Protein AF-A0A1G7CSH9-F1 (afdb_monomer_lite)

Foldseek 3Di:
DAVLVQVVCCVVPPPFQWFWKFKDQPPDTFIKIWGDDDQWIFIGGPPDDDDPDPVRTDHPVRSCVVRVRIDIDGPDTHD

Secondary structure (DSSP, 8-state):
--HHHHHHHHHH-TT-SEEEEEEEETTEEEEEEEEEETTEEEEEETTS----SGGGEE-HHHHHHHTTT-EEEEEEEE-

Structure (mmCIF, N/CA/C/O backbone):
data_AF-A0A1G7CSH9-F1
#
_entry.id   AF-A0A1G7CSH9-F1
#
loop_
_atom_site.group_PDB
_atom_site.id
_atom_site.type_symbol
_atom_site.label_atom_id
_atom_site.label_alt_id
_atom_site.label_comp_id
_atom_site.label_asym_id
_atom_site.label_entity_id
_atom_site.label_seq_id
_atom_site.pdbx_PDB_ins_code
_atom_site.Cartn_x
_atom_site.Cartn_y
_atom_site.Cartn_z
_atom_site.occupancy
_atom_site.B_iso_or_equiv
_atom_site.auth_seq_id
_atom_site.auth_comp_id
_atom_site.auth_asym_id
_atom_site.auth_atom_id
_atom_site.pdbx_PDB_model_num
ATOM 1 N N . MET A 1 1 ? -7.191 3.547 9.677 1.00 93.88 1 MET A N 1
ATOM 2 C CA . MET A 1 1 ? -5.927 2.801 9.837 1.00 93.88 1 MET A CA 1
ATOM 3 C C . MET A 1 1 ? -4.782 3.658 9.321 1.00 93.88 1 MET A C 1
ATOM 5 O O . MET A 1 1 ? -4.974 4.395 8.357 1.00 93.88 1 MET A O 1
ATOM 9 N N . LYS A 1 2 ? -3.617 3.607 9.960 1.00 96.31 2 LYS A N 1
ATOM 10 C CA . LYS A 1 2 ? -2.370 4.171 9.434 1.00 96.31 2 LYS A CA 1
ATOM 11 C C . LYS A 1 2 ? -1.773 3.234 8.391 1.00 96.31 2 LYS A C 1
ATOM 13 O O . LYS A 1 2 ? -2.035 2.034 8.415 1.00 96.31 2 LYS A O 1
ATOM 18 N N . ILE A 1 3 ? -0.950 3.772 7.490 1.00 96.50 3 ILE A N 1
ATOM 19 C CA . ILE A 1 3 ? -0.344 2.968 6.421 1.00 96.50 3 ILE A CA 1
ATOM 20 C C . ILE A 1 3 ? 0.489 1.797 6.966 1.00 96.50 3 ILE A C 1
ATOM 22 O O . ILE A 1 3 ? 0.498 0.722 6.375 1.00 96.50 3 ILE A O 1
ATOM 26 N N . GLN A 1 4 ? 1.118 1.978 8.133 1.00 96.81 4 GLN A N 1
ATOM 27 C CA . GLN A 1 4 ? 1.866 0.929 8.816 1.00 96.81 4 GLN A CA 1
ATOM 28 C C . GLN A 1 4 ? 1.007 -0.317 9.063 1.00 96.81 4 GLN A C 1
ATOM 30 O O . GLN A 1 4 ? 1.429 -1.418 8.721 1.00 96.81 4 GLN A O 1
ATOM 35 N N . GLU A 1 5 ? -0.203 -0.132 9.597 1.00 96.69 5 GLU A N 1
ATOM 36 C CA . GLU A 1 5 ? -1.131 -1.226 9.907 1.00 96.69 5 GLU A CA 1
ATOM 37 C C . GLU A 1 5 ? -1.580 -1.948 8.630 1.00 96.69 5 GLU A C 1
ATOM 39 O O . GLU A 1 5 ? -1.717 -3.168 8.613 1.00 96.69 5 GLU A O 1
ATOM 44 N N . ILE A 1 6 ? -1.785 -1.199 7.540 1.00 96.44 6 ILE A N 1
ATOM 45 C CA . ILE A 1 6 ? -2.159 -1.760 6.235 1.00 96.44 6 ILE A CA 1
ATOM 46 C C . ILE A 1 6 ? -1.031 -2.633 5.675 1.00 96.44 6 ILE A C 1
ATOM 48 O O . ILE A 1 6 ? -1.287 -3.746 5.220 1.00 96.44 6 ILE A O 1
ATOM 52 N N . ILE A 1 7 ? 0.211 -2.141 5.719 1.00 95.69 7 ILE A N 1
ATOM 53 C CA . ILE A 1 7 ? 1.389 -2.882 5.251 1.00 95.69 7 ILE A CA 1
ATOM 54 C C . ILE A 1 7 ? 1.595 -4.144 6.093 1.00 95.69 7 ILE A C 1
ATOM 56 O O . ILE A 1 7 ? 1.784 -5.221 5.542 1.00 95.69 7 ILE A O 1
ATOM 60 N N . GLU A 1 8 ? 1.501 -4.040 7.419 1.00 95.12 8 GLU A N 1
ATOM 61 C CA . GLU A 1 8 ? 1.631 -5.191 8.323 1.00 95.12 8 GLU A CA 1
ATOM 62 C C . GLU A 1 8 ? 0.537 -6.238 8.091 1.00 95.12 8 GLU A C 1
ATOM 64 O O . GLU A 1 8 ? 0.807 -7.442 8.122 1.00 95.12 8 GLU A O 1
ATOM 69 N N . LYS A 1 9 ? -0.689 -5.799 7.789 1.00 94.62 9 LYS A N 1
ATOM 70 C CA . LYS A 1 9 ? -1.768 -6.697 7.376 1.00 94.62 9 LYS A CA 1
ATOM 71 C C . LYS A 1 9 ? -1.447 -7.394 6.052 1.00 94.62 9 LYS A C 1
ATOM 73 O O . LYS A 1 9 ? -1.604 -8.606 5.966 1.00 94.62 9 LYS A O 1
ATOM 78 N N . LEU A 1 10 ? -0.959 -6.664 5.047 1.00 93.75 10 LEU A N 1
ATOM 79 C CA . LEU A 1 10 ? -0.588 -7.240 3.748 1.00 93.75 10 LEU A CA 1
ATOM 80 C C . LEU A 1 10 ? 0.591 -8.220 3.859 1.00 93.75 10 LEU A C 1
ATOM 82 O O . LEU A 1 10 ? 0.651 -9.212 3.141 1.00 93.75 10 LEU A O 1
ATOM 86 N N . ASP A 1 11 ? 1.526 -7.954 4.770 1.00 92.69 11 ASP A N 1
ATOM 87 C CA . ASP A 1 11 ? 2.678 -8.816 5.029 1.00 92.69 11 ASP A CA 1
ATOM 88 C C . ASP A 1 11 ? 2.322 -10.098 5.781 1.00 92.69 11 ASP A C 1
ATOM 90 O O . ASP A 1 11 ? 2.946 -11.133 5.553 1.00 92.69 11 ASP A O 1
ATOM 94 N N . SER A 1 12 ? 1.358 -10.025 6.700 1.00 90.69 12 SER A N 1
ATOM 95 C CA . SER A 1 12 ? 0.943 -11.167 7.520 1.00 90.69 12 SER A CA 1
ATOM 96 C C . SER A 1 12 ? -0.076 -12.055 6.810 1.00 90.69 12 SER A C 1
ATOM 98 O O . SER A 1 12 ? -0.046 -13.281 6.944 1.00 90.69 12 SER A O 1
ATOM 100 N N . GLU A 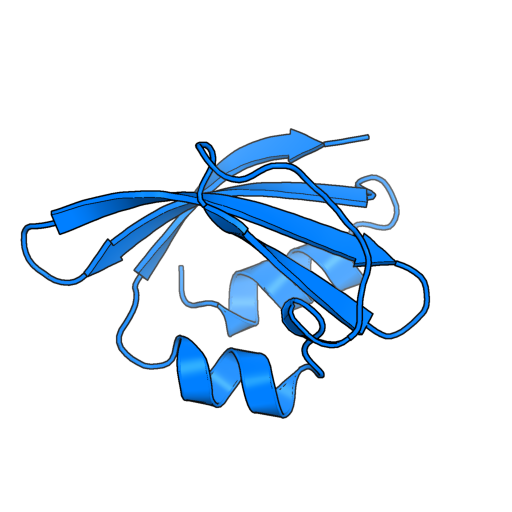1 13 ? -0.961 -11.457 6.018 1.00 81.31 13 GLU A N 1
ATOM 101 C CA . GLU A 1 13 ? -1.990 -12.157 5.266 1.00 81.31 13 GLU A CA 1
ATOM 102 C C . GLU A 1 13 ? -1.452 -12.526 3.878 1.00 81.31 13 GLU A C 1
ATOM 104 O O . GLU A 1 13 ? -1.808 -11.914 2.876 1.00 81.31 13 GLU A O 1
ATOM 109 N N . ASN A 1 14 ? -0.652 -13.600 3.798 1.00 72.81 14 ASN A N 1
ATOM 110 C CA . ASN A 1 14 ? -0.122 -14.193 2.547 1.00 72.81 14 ASN A CA 1
ATOM 111 C C . ASN A 1 14 ? -1.196 -14.643 1.525 1.00 72.81 14 ASN A C 1
ATOM 113 O O . ASN A 1 14 ? -0.896 -15.332 0.552 1.00 72.81 14 ASN A O 1
ATOM 117 N N . LYS A 1 15 ? -2.463 -14.313 1.769 1.00 84.94 15 LYS A N 1
ATOM 118 C CA . LYS A 1 15 ? -3.604 -14.609 0.912 1.00 84.94 15 LYS A CA 1
ATOM 119 C C . LYS A 1 15 ? -3.827 -13.532 -0.152 1.00 84.94 15 LYS A C 1
ATOM 121 O O . LYS A 1 15 ? -4.366 -13.855 -1.203 1.00 84.94 15 LYS A O 1
ATOM 126 N N . TYR A 1 16 ? -3.445 -12.286 0.122 1.00 88.94 16 TYR A N 1
ATOM 127 C CA . TYR A 1 16 ? -3.757 -11.144 -0.735 1.00 88.94 16 TYR A CA 1
ATOM 128 C C . TYR A 1 16 ? -2.483 -10.576 -1.355 1.00 88.94 16 TYR A C 1
ATOM 130 O O . TYR A 1 16 ? -1.469 -10.419 -0.678 1.00 88.94 16 TYR A O 1
ATOM 138 N N . ILE A 1 17 ? -2.543 -10.232 -2.641 1.00 93.12 17 ILE A N 1
ATOM 139 C CA . ILE A 1 17 ? -1.452 -9.541 -3.343 1.00 93.12 17 ILE A CA 1
ATOM 140 C C . ILE A 1 17 ? -1.558 -8.017 -3.207 1.00 93.12 17 ILE A C 1
ATOM 142 O O . ILE A 1 17 ? -0.629 -7.294 -3.568 1.00 93.12 17 ILE A O 1
ATOM 146 N N . GLY A 1 18 ? -2.686 -7.513 -2.699 1.00 96.25 18 GLY A N 1
ATOM 147 C CA . GLY A 1 18 ? -2.919 -6.086 -2.538 1.00 96.25 18 GLY A CA 1
ATOM 148 C C . GLY A 1 18 ? -4.262 -5.723 -1.910 1.00 96.25 18 GLY A C 1
ATOM 149 O O . GLY A 1 18 ? -5.080 -6.582 -1.579 1.00 96.25 18 GLY A O 1
ATOM 150 N N . PHE A 1 19 ? -4.493 -4.420 -1.785 1.00 97.44 19 PHE A N 1
ATOM 151 C CA . PHE A 1 19 ? -5.715 -3.816 -1.271 1.00 97.44 19 PHE A CA 1
ATOM 152 C C . PHE A 1 19 ? -6.136 -2.620 -2.125 1.00 97.44 19 PHE A C 1
ATOM 154 O O . PHE A 1 19 ? -5.299 -1.827 -2.554 1.00 97.44 19 PHE A O 1
ATOM 161 N N . GLN A 1 20 ? -7.444 -2.440 -2.293 1.00 97.56 20 GLN A N 1
ATOM 162 C CA . GLN A 1 20 ? -8.007 -1.133 -2.607 1.00 97.56 20 GLN A CA 1
ATOM 163 C C . GLN A 1 20 ? -8.215 -0.374 -1.298 1.00 97.56 20 GLN A C 1
ATOM 165 O O . GLN A 1 20 ? -8.809 -0.894 -0.350 1.00 97.56 20 GLN A O 1
ATOM 170 N N . LEU A 1 21 ? -7.716 0.853 -1.252 1.00 97.56 21 LEU A N 1
ATOM 171 C CA . LEU A 1 21 ? -7.691 1.703 -0.078 1.00 97.56 21 LEU A CA 1
ATOM 172 C C . LEU A 1 21 ? -8.457 2.994 -0.344 1.00 97.56 21 LEU A C 1
ATOM 174 O O . LEU A 1 21 ? -8.171 3.705 -1.305 1.00 97.56 21 LEU A O 1
ATOM 178 N N . LEU A 1 22 ? -9.334 3.377 0.573 1.00 97.31 22 LEU A N 1
ATOM 179 C CA . LEU A 1 22 ? -9.817 4.746 0.657 1.00 97.31 22 LEU A CA 1
ATOM 180 C C . LEU A 1 22 ? -8.822 5.564 1.487 1.00 97.31 22 LEU A C 1
ATOM 182 O O . LEU A 1 22 ? -8.737 5.406 2.707 1.00 97.31 22 LEU A O 1
ATOM 186 N N . LYS A 1 23 ? -8.065 6.447 0.833 1.00 95.62 23 LYS A N 1
ATOM 187 C CA . LYS A 1 23 ? -7.128 7.386 1.459 1.00 95.62 23 LYS A CA 1
ATOM 188 C C . LYS A 1 23 ? -7.854 8.678 1.822 1.00 95.62 23 LYS A C 1
ATOM 190 O O . LYS A 1 23 ? -8.307 9.415 0.945 1.00 95.62 23 LYS A O 1
ATOM 195 N N . LYS A 1 24 ? -7.917 8.970 3.118 1.00 93.31 24 LYS A N 1
ATOM 196 C CA . LYS A 1 24 ? -8.515 10.167 3.718 1.00 93.31 24 LYS A CA 1
ATOM 197 C C . LYS A 1 24 ? -7.400 11.122 4.147 1.00 93.31 24 LYS A C 1
ATOM 199 O O . LYS A 1 24 ? -6.574 10.771 4.995 1.00 93.31 24 LYS A O 1
ATOM 204 N N . ASN A 1 25 ? -7.372 12.322 3.569 1.00 85.56 25 ASN A N 1
ATOM 205 C CA . ASN A 1 25 ? -6.446 13.395 3.936 1.00 85.56 25 ASN A CA 1
ATOM 206 C C . ASN A 1 25 ? -7.238 14.677 4.235 1.00 85.56 25 ASN A C 1
ATOM 208 O O . ASN A 1 25 ? -7.578 15.445 3.332 1.00 85.56 25 ASN A O 1
ATOM 212 N N . GLY A 1 26 ? -7.601 14.873 5.504 1.00 84.50 26 GLY A N 1
ATOM 213 C CA . GLY A 1 26 ? -8.533 15.929 5.902 1.00 84.50 26 GLY A CA 1
ATOM 214 C C . GLY A 1 26 ? -9.924 15.704 5.300 1.00 84.50 26 GLY A C 1
ATOM 215 O O . GLY A 1 26 ? -10.557 14.690 5.579 1.00 84.50 26 GLY A O 1
ATOM 216 N N . PHE A 1 27 ? -10.390 16.647 4.475 1.00 82.06 27 PHE A N 1
ATOM 217 C CA . PHE A 1 27 ? -11.707 16.598 3.818 1.00 82.06 27 PHE A CA 1
ATOM 218 C C . PHE A 1 27 ? -11.717 15.845 2.483 1.00 82.06 27 PHE A C 1
ATOM 220 O O . PHE A 1 27 ? -12.787 15.604 1.927 1.00 82.06 27 PHE A O 1
ATOM 227 N N . ILE A 1 28 ? -10.543 15.506 1.946 1.00 86.00 28 ILE A N 1
ATOM 228 C CA . ILE A 1 28 ? -10.423 14.875 0.633 1.00 86.00 28 ILE A CA 1
ATOM 229 C C . ILE A 1 28 ? -10.293 13.367 0.816 1.00 86.00 28 ILE A C 1
ATOM 231 O O . ILE A 1 28 ? -9.423 12.888 1.550 1.00 86.00 28 ILE A O 1
ATOM 235 N N . ASN A 1 29 ? -11.135 12.637 0.091 1.00 91.75 29 ASN A N 1
ATOM 236 C CA . ASN A 1 29 ? -11.081 11.189 -0.015 1.00 91.75 29 ASN A CA 1
ATOM 237 C C . ASN A 1 29 ? -10.675 10.813 -1.440 1.00 91.75 29 ASN A C 1
ATOM 239 O O . ASN A 1 29 ? -11.226 11.341 -2.403 1.00 91.75 29 ASN A O 1
ATOM 243 N N . THR A 1 30 ? -9.715 9.904 -1.563 1.00 94.25 30 THR A N 1
ATOM 244 C CA . THR A 1 30 ? -9.232 9.384 -2.850 1.00 94.25 30 THR A CA 1
ATOM 245 C C . THR A 1 30 ? -9.115 7.873 -2.763 1.00 94.25 30 THR A C 1
ATOM 247 O O . THR A 1 30 ? -8.750 7.350 -1.709 1.00 94.25 30 THR A O 1
ATOM 250 N N . THR A 1 31 ? -9.413 7.169 -3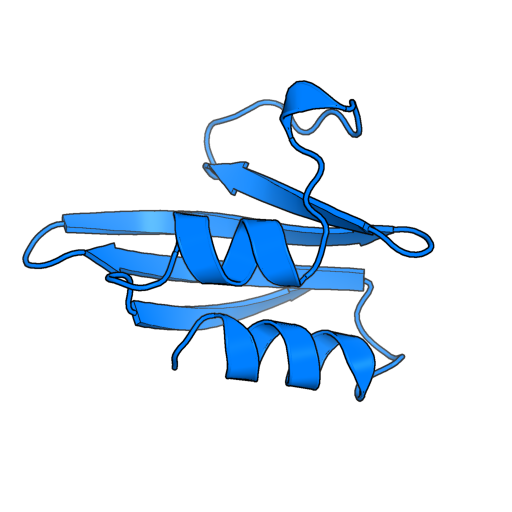.849 1.00 96.88 31 THR A N 1
ATOM 251 C CA . THR A 1 31 ? -9.258 5.713 -3.916 1.00 96.88 31 THR A CA 1
ATOM 252 C C . THR A 1 31 ? -7.885 5.381 -4.478 1.00 96.88 31 THR A C 1
ATOM 254 O O . THR A 1 31 ? -7.489 5.884 -5.527 1.00 96.88 31 THR A O 1
ATOM 257 N N . TRP A 1 32 ? -7.160 4.539 -3.758 1.00 96.94 32 TRP A N 1
ATOM 258 C CA . TRP A 1 32 ? -5.807 4.108 -4.069 1.00 96.94 32 TRP A CA 1
ATOM 259 C C . TRP A 1 32 ? -5.748 2.588 -4.137 1.00 96.94 32 TRP A C 1
ATOM 261 O O . TRP A 1 32 ? -6.555 1.885 -3.534 1.00 96.94 32 TRP A O 1
ATOM 271 N N . LEU A 1 33 ? -4.760 2.075 -4.850 1.00 97.44 33 LEU A N 1
ATOM 272 C CA . LEU A 1 33 ?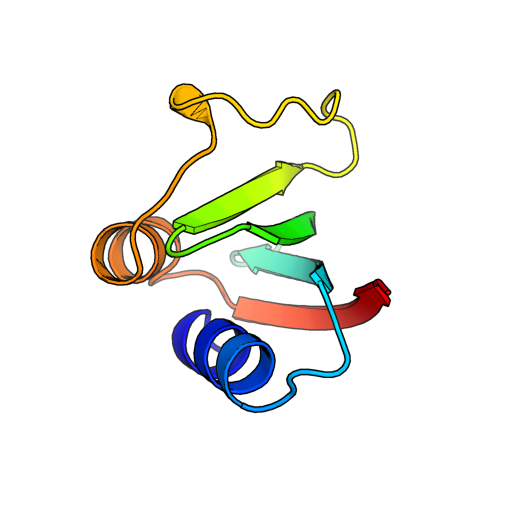 -4.411 0.669 -4.898 1.00 97.44 33 LEU A CA 1
ATOM 273 C C . LEU A 1 33 ? -3.046 0.489 -4.249 1.00 97.44 33 LEU A C 1
ATOM 275 O O . LEU A 1 33 ? -2.108 1.222 -4.553 1.00 97.44 33 LEU A O 1
ATOM 279 N N . LEU A 1 34 ? -2.945 -0.506 -3.380 1.00 97.44 34 LEU A N 1
ATOM 280 C CA . LEU A 1 34 ? -1.703 -0.995 -2.809 1.00 97.44 34 LEU A CA 1
ATOM 281 C C . LEU A 1 34 ? -1.480 -2.414 -3.308 1.00 97.44 34 LEU A C 1
ATOM 283 O O . LEU A 1 34 ? -2.334 -3.270 -3.112 1.00 97.44 34 LEU A O 1
ATOM 287 N N . TYR A 1 35 ? -0.314 -2.679 -3.875 1.00 96.56 35 TYR A N 1
ATOM 288 C CA . TYR A 1 35 ? 0.135 -4.024 -4.208 1.00 96.56 35 TYR A CA 1
ATOM 289 C C . TYR A 1 35 ? 1.446 -4.338 -3.504 1.00 96.56 35 TYR A C 1
ATOM 291 O O . TYR A 1 35 ? 2.317 -3.477 -3.383 1.00 96.56 35 TYR A O 1
ATOM 299 N N . LYS A 1 36 ? 1.622 -5.596 -3.106 1.00 94.00 36 LYS A N 1
ATOM 300 C CA . LYS A 1 36 ? 2.917 -6.136 -2.707 1.00 94.00 36 LYS A CA 1
ATOM 301 C C . LYS A 1 36 ? 3.425 -7.036 -3.819 1.00 94.00 36 LYS A C 1
ATOM 303 O O . LYS A 1 36 ? 2.770 -8.001 -4.206 1.00 94.00 36 LYS A O 1
ATOM 308 N N . LYS A 1 37 ? 4.616 -6.731 -4.324 1.00 91.94 37 LYS A N 1
ATOM 309 C CA . LYS A 1 37 ? 5.301 -7.569 -5.305 1.00 91.94 37 LYS A CA 1
ATOM 310 C C . LYS A 1 37 ? 6.745 -7.742 -4.871 1.00 91.94 37 LYS A C 1
ATOM 312 O O . LYS A 1 37 ? 7.464 -6.762 -4.682 1.00 91.94 37 LYS A O 1
ATOM 317 N N . GLU A 1 38 ? 7.147 -9.000 -4.707 1.00 85.94 38 GLU A N 1
ATOM 318 C CA . GLU A 1 38 ? 8.443 -9.378 -4.135 1.00 85.94 38 GLU A CA 1
ATOM 319 C C . GLU A 1 38 ? 8.636 -8.746 -2.742 1.00 85.94 38 GLU A C 1
ATOM 321 O O . GLU A 1 38 ? 7.870 -9.038 -1.824 1.00 85.94 38 GLU A O 1
ATOM 326 N N . MET A 1 39 ? 9.638 -7.878 -2.577 1.00 87.25 39 MET A N 1
ATOM 327 C CA . MET A 1 39 ? 9.948 -7.175 -1.324 1.00 87.25 39 MET A CA 1
ATOM 328 C C . MET A 1 39 ? 9.564 -5.687 -1.354 1.00 87.25 39 MET A C 1
ATOM 330 O O . MET A 1 39 ? 10.026 -4.920 -0.511 1.00 87.25 39 MET A O 1
ATOM 334 N N . ALA A 1 40 ? 8.755 -5.262 -2.327 1.00 94.31 40 ALA A N 1
ATOM 335 C CA . ALA A 1 40 ? 8.382 -3.865 -2.503 1.00 94.31 40 ALA A CA 1
ATOM 336 C C . ALA A 1 40 ? 6.865 -3.655 -2.515 1.00 94.31 40 ALA A C 1
ATOM 338 O O . ALA A 1 40 ? 6.087 -4.543 -2.882 1.00 94.31 40 ALA A O 1
ATOM 339 N N . TYR A 1 41 ? 6.473 -2.440 -2.140 1.00 96.75 41 TYR A N 1
ATOM 340 C CA . TYR A 1 41 ? 5.097 -1.966 -2.163 1.00 96.75 41 TYR A CA 1
ATOM 341 C C . TYR A 1 41 ? 4.904 -1.033 -3.344 1.00 96.75 41 TYR A C 1
ATOM 343 O O . TYR A 1 41 ? 5.785 -0.234 -3.654 1.00 96.75 41 TYR A O 1
ATOM 351 N N . TYR A 1 42 ? 3.751 -1.124 -3.989 1.00 97.44 42 TYR A N 1
ATOM 352 C CA . TYR A 1 42 ? 3.399 -0.266 -5.107 1.00 97.44 42 TYR A CA 1
ATOM 353 C C . TYR A 1 42 ? 2.079 0.424 -4.822 1.00 97.44 42 TYR A C 1
ATOM 355 O O . TYR A 1 42 ? 1.099 -0.245 -4.489 1.00 97.44 42 TYR A O 1
ATOM 363 N N . PHE A 1 43 ? 2.073 1.748 -4.950 1.00 96.56 43 PHE A N 1
ATOM 364 C CA . PHE A 1 43 ? 0.915 2.590 -4.678 1.00 96.56 43 PHE A CA 1
ATOM 365 C C . PHE A 1 43 ? 0.475 3.307 -5.949 1.00 96.56 43 PHE A C 1
ATOM 367 O O . PHE A 1 43 ? 1.295 3.917 -6.632 1.00 96.56 43 PHE A O 1
ATOM 374 N N . PHE A 1 44 ? -0.821 3.254 -6.242 1.00 96.44 44 PHE A N 1
ATOM 375 C CA . PHE A 1 44 ? -1.415 3.886 -7.419 1.00 96.44 44 PHE A CA 1
ATOM 376 C C . PHE A 1 44 ? -2.702 4.606 -7.031 1.00 96.44 44 PHE A C 1
ATOM 378 O O . PHE A 1 44 ? -3.480 4.075 -6.242 1.00 96.44 44 PHE A O 1
ATOM 385 N N . ASP A 1 45 ? -2.977 5.769 -7.614 1.00 93.81 45 ASP A N 1
ATOM 386 C CA . ASP A 1 45 ? -4.351 6.283 -7.635 1.00 93.81 45 ASP A CA 1
ATOM 387 C C . ASP A 1 45 ? -5.206 5.377 -8.541 1.00 93.81 45 ASP A C 1
ATOM 389 O O . ASP A 1 45 ? -4.717 4.881 -9.558 1.00 93.81 45 ASP A O 1
ATOM 393 N N . ILE A 1 46 ? -6.479 5.148 -8.199 1.00 93.56 46 ILE A N 1
ATOM 394 C CA . ILE A 1 46 ? -7.374 4.257 -8.965 1.00 93.56 46 ILE A CA 1
ATOM 395 C C . ILE A 1 46 ? -7.500 4.660 -10.445 1.00 93.56 46 ILE A C 1
ATOM 397 O O . ILE A 1 46 ? -7.787 3.821 -11.297 1.00 93.56 46 ILE A O 1
ATOM 401 N N . ASN A 1 47 ? -7.285 5.942 -10.759 1.00 92.31 47 ASN A N 1
ATOM 402 C CA . ASN A 1 47 ? -7.386 6.480 -12.114 1.00 92.31 47 ASN A CA 1
ATOM 403 C C . ASN A 1 47 ? -6.072 6.368 -12.906 1.00 92.31 47 ASN A C 1
ATOM 405 O O . ASN A 1 47 ? -6.039 6.699 -14.093 1.00 92.31 47 ASN A O 1
ATOM 409 N N . GLN A 1 48 ? -4.977 5.941 -12.272 1.00 91.69 48 GLN A N 1
ATOM 410 C CA . GLN A 1 48 ? -3.692 5.749 -12.934 1.00 91.69 48 GLN A CA 1
ATOM 411 C C . GLN A 1 48 ? -3.626 4.389 -13.630 1.00 91.69 48 GLN A C 1
ATOM 413 O O . GLN A 1 48 ? -4.163 3.383 -13.167 1.00 91.69 48 GLN A O 1
ATOM 418 N N . LYS A 1 49 ? -2.901 4.341 -14.750 1.00 93.31 49 LYS A N 1
ATOM 419 C CA . LYS A 1 49 ? -2.526 3.071 -15.369 1.00 93.31 49 LYS A CA 1
ATOM 420 C C . LYS A 1 49 ? -1.564 2.334 -14.432 1.00 93.31 49 LYS A C 1
ATOM 422 O O . LYS A 1 49 ? -0.556 2.899 -14.018 1.00 93.31 49 LYS A O 1
ATOM 427 N N . ILE A 1 50 ? -1.863 1.073 -14.130 1.00 94.19 50 ILE A N 1
ATOM 428 C CA . ILE A 1 50 ? -1.039 0.252 -13.238 1.00 94.19 50 ILE A CA 1
ATOM 429 C C . ILE A 1 50 ? 0.190 -0.242 -14.003 1.00 94.19 50 ILE A C 1
ATOM 431 O O . ILE A 1 50 ? 0.086 -1.095 -14.886 1.00 94.19 50 ILE A O 1
ATOM 435 N N . GLU A 1 51 ? 1.358 0.279 -13.640 1.00 94.75 51 GLU A N 1
ATOM 436 C CA . GLU A 1 51 ? 2.651 -0.152 -14.168 1.00 94.75 51 GLU A CA 1
ATOM 437 C C . GLU A 1 51 ? 3.626 -0.358 -13.003 1.00 94.75 51 GLU A C 1
ATOM 439 O O . GLU A 1 51 ? 3.907 0.559 -12.240 1.00 94.75 51 GLU A O 1
ATOM 444 N N . PHE A 1 52 ? 4.153 -1.574 -12.841 1.00 93.94 52 PHE A N 1
ATOM 445 C CA . PHE A 1 52 ? 5.086 -1.909 -11.757 1.00 93.94 52 PHE A CA 1
ATOM 446 C C . PHE A 1 52 ? 6.511 -1.456 -12.096 1.00 93.94 52 PHE A C 1
ATOM 448 O O . PHE A 1 52 ? 7.386 -2.278 -12.366 1.00 93.94 52 PHE A O 1
ATOM 455 N N . ILE A 1 53 ? 6.708 -0.141 -12.125 1.00 94.56 53 ILE A N 1
ATOM 456 C CA . ILE A 1 53 ? 7.990 0.527 -12.375 1.00 94.56 53 ILE A CA 1
ATOM 457 C C . ILE A 1 53 ? 8.496 1.213 -11.103 1.00 94.56 53 ILE A C 1
ATOM 459 O O . ILE A 1 53 ? 7.724 1.465 -10.177 1.00 94.56 53 ILE A O 1
ATOM 463 N N . ASP A 1 54 ? 9.784 1.558 -11.072 1.00 93.06 54 ASP A N 1
ATOM 464 C CA . ASP A 1 54 ? 10.427 2.145 -9.888 1.00 93.06 54 ASP A CA 1
ATOM 465 C C . ASP A 1 54 ? 9.778 3.462 -9.424 1.00 93.06 54 ASP A C 1
ATOM 467 O O . ASP A 1 54 ? 9.803 3.763 -8.238 1.00 93.06 54 ASP A O 1
ATOM 471 N N . ALA A 1 55 ? 9.124 4.210 -10.320 1.00 92.31 55 ALA A N 1
ATOM 472 C CA . ALA A 1 55 ? 8.432 5.456 -9.975 1.00 92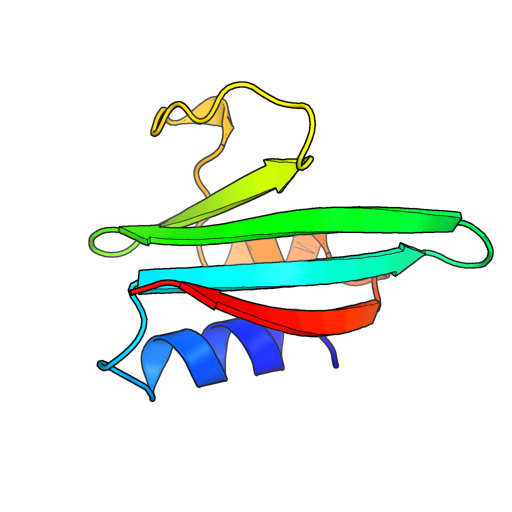.31 55 ALA A CA 1
ATOM 473 C C . ALA A 1 55 ? 7.249 5.277 -9.001 1.00 92.31 55 ALA A C 1
ATOM 475 O O . ALA A 1 55 ? 6.878 6.228 -8.321 1.00 92.31 55 ALA A O 1
ATOM 476 N N . TYR A 1 56 ? 6.659 4.080 -8.936 1.00 94.62 56 TYR A N 1
ATOM 477 C CA . TYR A 1 56 ? 5.547 3.757 -8.031 1.00 94.62 56 TYR A CA 1
ATOM 478 C C . TYR A 1 56 ? 5.965 2.803 -6.916 1.00 94.62 56 TYR A C 1
ATOM 480 O O . TYR A 1 56 ? 5.114 2.303 -6.183 1.00 94.62 56 TYR A O 1
ATOM 488 N N . LYS A 1 57 ? 7.260 2.494 -6.831 1.00 96.25 57 LYS A N 1
ATOM 489 C CA . LYS A 1 57 ? 7.822 1.506 -5.923 1.00 96.25 57 LYS A CA 1
ATOM 490 C C . LYS A 1 57 ? 8.259 2.183 -4.634 1.00 96.25 57 LYS A C 1
ATOM 492 O O . LYS A 1 57 ? 8.987 3.166 -4.655 1.00 96.25 57 LYS A O 1
ATOM 497 N N . TYR A 1 58 ? 7.870 1.589 -3.519 1.00 97.06 58 TYR A N 1
ATOM 498 C CA . TYR A 1 58 ? 8.201 2.056 -2.185 1.00 97.06 58 TYR A CA 1
ATOM 499 C C . TYR A 1 58 ? 8.748 0.897 -1.357 1.00 97.06 58 TYR A C 1
ATOM 501 O O . TYR A 1 58 ? 8.205 -0.214 -1.338 1.00 97.06 58 TYR A O 1
ATOM 509 N N . SER A 1 59 ? 9.811 1.168 -0.615 1.00 95.75 59 SER A N 1
ATOM 510 C CA . SER A 1 59 ? 10.156 0.417 0.585 1.00 95.75 59 SER A CA 1
ATOM 511 C C . SER A 1 59 ? 9.174 0.744 1.718 1.00 95.75 59 SER A C 1
ATOM 513 O O . SER A 1 59 ? 8.456 1.747 1.680 1.00 95.75 59 SER A O 1
ATOM 515 N N . LYS A 1 60 ? 9.145 -0.090 2.769 1.00 95.12 60 LYS A N 1
ATOM 516 C CA . LYS A 1 60 ? 8.309 0.186 3.951 1.00 95.12 60 LYS A CA 1
ATOM 517 C C . LYS A 1 60 ? 8.619 1.571 4.554 1.00 95.12 60 LYS A C 1
ATOM 519 O O . LYS A 1 60 ? 7.667 2.322 4.729 1.00 95.12 60 LYS A O 1
ATOM 524 N N . PRO A 1 61 ? 9.886 1.961 4.824 1.00 96.38 61 PRO A N 1
ATOM 525 C CA . PRO A 1 61 ? 10.193 3.288 5.366 1.00 96.38 61 PRO A CA 1
ATOM 526 C C . PRO A 1 61 ? 9.714 4.447 4.485 1.00 96.38 61 PRO A C 1
ATOM 528 O O . PRO A 1 61 ? 9.145 5.401 5.007 1.00 96.38 61 PRO A O 1
ATOM 531 N N . GLU A 1 62 ? 9.891 4.353 3.164 1.00 97.06 62 GLU A N 1
ATOM 532 C CA . GLU A 1 62 ? 9.439 5.394 2.230 1.00 97.06 62 GLU A CA 1
ATOM 533 C C . GLU A 1 62 ? 7.918 5.559 2.272 1.00 97.06 62 GLU A C 1
ATOM 535 O O . GLU A 1 62 ? 7.425 6.679 2.368 1.00 97.06 62 GLU A O 1
ATOM 540 N N . ALA A 1 63 ? 7.167 4.452 2.294 1.00 95.81 63 ALA A N 1
ATOM 541 C CA . ALA A 1 63 ? 5.712 4.497 2.410 1.00 95.81 63 ALA A CA 1
ATOM 542 C C . ALA A 1 63 ? 5.245 5.086 3.755 1.00 95.81 63 ALA A C 1
ATOM 544 O O . ALA A 1 63 ? 4.256 5.817 3.800 1.00 95.81 63 ALA A O 1
ATOM 545 N N . LEU A 1 64 ? 5.945 4.788 4.859 1.00 96.06 64 LEU A N 1
ATOM 546 C CA . LEU A 1 64 ? 5.621 5.362 6.170 1.00 96.06 64 LEU A CA 1
ATOM 547 C C . LEU A 1 64 ? 5.774 6.888 6.178 1.00 96.06 64 LEU A C 1
ATOM 549 O O . LEU A 1 64 ? 4.924 7.561 6.755 1.00 96.06 64 LEU A O 1
ATOM 553 N N . ILE A 1 65 ? 6.817 7.412 5.526 1.00 96.94 65 ILE A N 1
ATOM 554 C CA . ILE A 1 65 ? 7.076 8.855 5.414 1.00 96.94 65 ILE A CA 1
ATOM 555 C C . ILE A 1 65 ? 6.052 9.515 4.482 1.00 96.94 65 ILE A C 1
ATOM 557 O O . ILE A 1 65 ? 5.387 10.470 4.878 1.00 96.94 65 ILE A O 1
ATOM 561 N N . GLU A 1 66 ? 5.871 8.981 3.271 1.00 94.50 66 GLU A N 1
ATOM 562 C CA . GLU A 1 66 ? 4.970 9.550 2.255 1.00 94.50 66 GLU A CA 1
ATOM 563 C C . GLU A 1 66 ? 3.522 9.663 2.762 1.00 94.50 66 GLU A C 1
ATOM 565 O O . GLU A 1 66 ? 2.807 10.632 2.493 1.00 94.50 66 GLU A O 1
ATOM 570 N N . PHE A 1 67 ? 3.077 8.676 3.543 1.00 94.31 67 PHE A N 1
ATOM 571 C CA . PHE A 1 67 ? 1.688 8.564 3.975 1.00 94.31 67 PHE A CA 1
ATOM 572 C C . PHE A 1 67 ? 1.463 8.825 5.471 1.00 94.31 67 PHE A C 1
ATO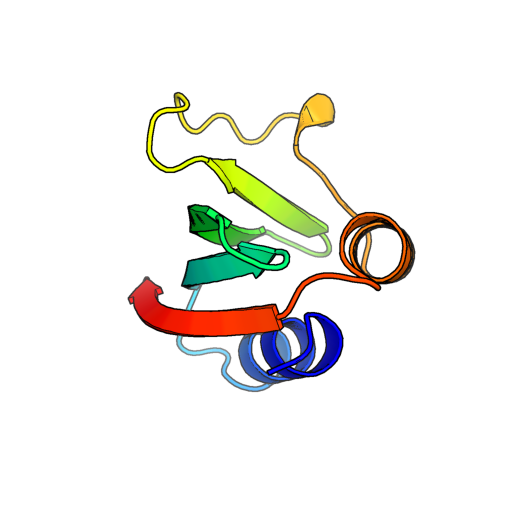M 574 O O . PHE A 1 67 ? 0.366 8.553 5.967 1.00 94.31 67 PHE A O 1
ATOM 581 N N . GLU A 1 68 ? 2.438 9.395 6.187 1.00 94.44 68 GLU A N 1
ATOM 582 C CA .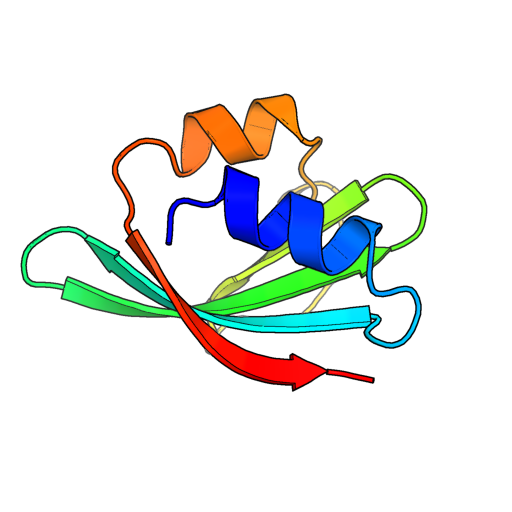 GLU A 1 68 ? 2.395 9.623 7.645 1.00 94.44 68 GLU A CA 1
ATOM 583 C C . GLU A 1 68 ? 1.110 10.346 8.099 1.00 94.44 68 GLU A C 1
ATOM 585 O O . GLU A 1 68 ? 0.422 9.950 9.054 1.00 94.44 68 GLU A O 1
ATOM 590 N N . ASN A 1 69 ? 0.736 11.383 7.348 1.00 93.06 69 ASN A N 1
ATOM 591 C CA . ASN A 1 69 ? -0.404 12.251 7.642 1.00 93.06 69 ASN A CA 1
ATOM 592 C C . ASN A 1 69 ? -1.735 11.745 7.065 1.00 93.06 69 ASN A C 1
ATOM 594 O O . ASN A 1 69 ? -2.775 12.370 7.264 1.00 93.06 69 ASN A O 1
ATOM 598 N N . SER A 1 70 ? -1.732 10.609 6.367 1.00 94.25 70 SER A N 1
ATOM 599 C CA . SER A 1 70 ? -2.936 10.038 5.763 1.00 94.25 70 SER A CA 1
ATOM 600 C C . SER A 1 70 ? -3.586 8.994 6.671 1.00 94.25 70 SER A C 1
ATOM 602 O O . SER A 1 70 ? -2.926 8.318 7.464 1.00 94.25 70 SER A O 1
ATOM 604 N N . ASN A 1 71 ? -4.903 8.854 6.544 1.00 96.06 71 ASN A N 1
ATOM 605 C CA . ASN A 1 71 ? -5.658 7.750 7.125 1.00 96.06 71 ASN A CA 1
ATOM 606 C C . ASN A 1 71 ? -6.238 6.889 6.006 1.00 96.06 71 ASN A C 1
ATOM 608 O O . ASN A 1 71 ? -6.619 7.401 4.960 1.00 96.06 71 ASN A O 1
ATOM 612 N N . PHE A 1 72 ? -6.330 5.589 6.244 1.00 96.56 72 PHE A N 1
ATOM 613 C CA . PHE A 1 72 ? -6.754 4.608 5.255 1.00 96.56 72 PHE A CA 1
ATOM 614 C C . PHE A 1 72 ? -7.873 3.722 5.787 1.00 96.56 72 PHE A C 1
ATOM 616 O O . PHE A 1 72 ? -7.971 3.464 6.994 1.00 96.56 72 PHE A O 1
ATOM 623 N N . GLU A 1 73 ? -8.683 3.233 4.862 1.00 97.06 73 GLU A N 1
ATOM 624 C CA . GLU A 1 73 ? -9.688 2.196 5.053 1.00 97.06 73 GLU A CA 1
ATOM 625 C C . GLU A 1 73 ? -9.540 1.190 3.910 1.00 97.06 73 GLU A C 1
ATOM 627 O O . GLU A 1 73 ? -9.382 1.595 2.761 1.00 97.06 73 GLU A O 1
ATOM 632 N N . ILE A 1 74 ? -9.522 -0.107 4.222 1.00 96.38 74 ILE A N 1
ATOM 633 C CA . ILE A 1 74 ? -9.458 -1.156 3.198 1.00 96.38 74 ILE A CA 1
ATOM 634 C C . ILE A 1 74 ? -10.870 -1.349 2.663 1.00 96.38 74 ILE A C 1
ATOM 636 O O . ILE A 1 74 ? -11.734 -1.833 3.389 1.00 96.38 74 ILE A O 1
ATOM 640 N N . GLU A 1 75 ? -11.091 -0.986 1.404 1.00 96.81 75 GLU A N 1
ATOM 641 C CA . GLU A 1 75 ? -12.381 -1.185 0.741 1.00 96.81 75 GLU A CA 1
ATOM 642 C C . GLU A 1 75 ? -12.497 -2.608 0.194 1.00 96.81 75 GLU A C 1
ATOM 644 O O . GLU A 1 75 ? -13.524 -3.259 0.369 1.00 96.81 75 GLU A O 1
ATOM 649 N N . LEU A 1 76 ? -11.436 -3.108 -0.452 1.00 95.12 76 LEU A N 1
ATOM 650 C CA . LEU A 1 76 ? -11.415 -4.430 -1.082 1.00 95.12 76 LEU A CA 1
ATOM 651 C C . LEU A 1 76 ? -10.043 -5.092 -0.941 1.00 95.12 76 LEU A C 1
ATOM 653 O O . LEU A 1 76 ? -9.006 -4.430 -0.966 1.00 95.12 76 LEU A O 1
ATOM 657 N N . SER A 1 77 ? -10.039 -6.420 -0.828 1.00 95.44 77 SER A N 1
ATOM 658 C CA . SER A 1 77 ? -8.826 -7.243 -0.923 1.00 95.44 77 SER A CA 1
ATOM 659 C C . SER A 1 77 ? -8.626 -7.750 -2.346 1.00 95.44 77 SER A C 1
ATOM 661 O O . SER A 1 77 ? -9.594 -8.134 -3.001 1.00 95.44 77 SER A O 1
ATOM 663 N N . ILE A 1 78 ? -7.378 -7.755 -2.813 1.00 92.81 78 ILE A N 1
ATOM 664 C CA . ILE A 1 78 ? -6.998 -8.141 -4.175 1.00 92.81 78 ILE A CA 1
ATOM 665 C C . ILE A 1 78 ? -6.201 -9.448 -4.103 1.00 92.81 78 ILE A C 1
ATOM 667 O O . ILE A 1 78 ? -5.249 -9.543 -3.324 1.00 92.81 78 ILE A O 1
ATOM 671 N N . ASN A 1 79 ? -6.606 -10.449 -4.893 1.00 86.06 79 ASN A N 1
ATOM 672 C CA . ASN A 1 79 ? -5.951 -11.761 -4.999 1.00 86.06 79 ASN A CA 1
ATOM 673 C C . ASN A 1 79 ? -5.186 -11.893 -6.314 1.00 86.06 79 ASN A C 1
ATOM 675 O O . ASN A 1 79 ? -5.675 -11.334 -7.322 1.00 86.06 79 ASN A O 1
#

pLDDT: mean 93.63, std 4.43, range [72.81, 97.56]

Sequence (79 aa):
MKIQEIIEKLDSENKYIGFQLLKKNGFINTTWLLYKKEMAYYFFDINQKIEFIDAYKYSKPEALIEFENSNFEIELSIN

Radius of gyration: 11.51 Å; chains: 1; bounding box: 23×31×25 Å

Organism: NCBI:txid227084